Protein AF-A0A9X4QTT3-F1 (afdb_monomer)

Nearest PDB structures (foldseek):
  8xv7-assembly3_E  TM=4.866E-01  e=2.134E+00  Homo sapiens
  6iph-assembly1_A  TM=2.910E-01  e=3.350E+00  Homo sapiens

Solvent-accessible surface area (backbone atoms only — not comparable to full-atom values): 8746 Å² total; per-residue (Å²): 134,86,80,51,72,70,57,48,31,74,70,35,72,84,42,53,80,50,61,71,94,78,55,87,82,86,87,75,60,91,70,62,61,49,66,48,69,72,59,41,74,46,74,48,77,46,67,90,56,99,62,70,41,68,25,34,15,64,77,44,90,91,52,74,83,58,80,82,60,74,38,72,39,64,71,56,52,51,53,51,52,52,52,51,51,52,51,50,52,52,52,51,50,51,53,50,53,52,50,54,52,50,52,54,51,50,52,50,51,51,52,54,51,52,50,53,52,51,54,52,49,54,49,50,55,55,51,49,55,52,50,52,54,50,51,53,52,50,54,56,56,65,71,64,74,123

Foldseek 3Di:
DDDDLVRCCVPDPVNVVDDSVVDDDDDDDVCRLVVLVVFFPDWDWDPPDPDIAIWTFGQDPVCNPDDTDTHHRPVVVVVVVVVVVVVVVVVVVVVVVVVVVVVVVVVVVVVVVVVVVVVVVVVVVVVVVVVVVVVVVVVVVVVPPD

pLDDT: mean 90.96, std 8.64, range [50.41, 98.38]

Structure (mmCIF, N/CA/C/O backbone):
data_AF-A0A9X4QTT3-F1
#
_entry.id   AF-A0A9X4QTT3-F1
#
loop_
_atom_site.group_PDB
_atom_site.id
_atom_site.type_symbol
_atom_site.label_atom_id
_atom_site.label_alt_id
_atom_site.label_comp_id
_atom_site.label_asym_id
_atom_site.label_entity_id
_atom_site.label_seq_id
_atom_site.pdbx_PDB_ins_code
_atom_site.Cartn_x
_atom_site.Cartn_y
_atom_site.Cartn_z
_atom_site.occupancy
_atom_site.B_iso_or_equiv
_atom_site.auth_seq_id
_atom_site.auth_comp_id
_atom_site.auth_asym_id
_atom_site.auth_atom_id
_atom_site.pdbx_PDB_model_num
ATOM 1 N N . MET A 1 1 ? -31.870 -13.725 21.790 1.00 58.41 1 MET A N 1
ATOM 2 C CA . MET A 1 1 ? -32.890 -12.879 21.143 1.00 58.41 1 MET A CA 1
ATOM 3 C C . MET A 1 1 ? -32.345 -11.473 21.141 1.00 58.41 1 MET A C 1
ATOM 5 O O . MET A 1 1 ? -31.729 -11.097 22.129 1.00 58.41 1 MET A O 1
ATOM 9 N N . GLU A 1 2 ? -32.508 -10.772 20.032 1.00 69.00 2 GLU A N 1
ATOM 10 C CA . GLU A 1 2 ? -32.196 -9.350 19.916 1.00 69.00 2 GLU A CA 1
ATOM 11 C C . GLU A 1 2 ? -33.400 -8.538 20.401 1.00 69.00 2 GLU A C 1
ATOM 13 O O . GLU A 1 2 ? -34.539 -8.948 20.161 1.00 69.00 2 GLU A O 1
ATOM 18 N N . THR A 1 3 ? -33.151 -7.444 21.116 1.00 76.12 3 THR A N 1
ATOM 19 C CA . THR A 1 3 ? -34.180 -6.493 21.546 1.00 76.12 3 THR A CA 1
ATOM 20 C C . THR A 1 3 ? -34.396 -5.437 20.465 1.00 76.12 3 THR A C 1
ATOM 22 O O . THR A 1 3 ? -33.482 -5.102 19.711 1.00 76.12 3 THR A O 1
ATOM 25 N N . THR A 1 4 ? -35.623 -4.933 20.334 1.00 84.19 4 THR A N 1
ATOM 26 C CA . THR A 1 4 ? -35.888 -3.779 19.464 1.00 84.19 4 THR A CA 1
ATOM 27 C C . THR A 1 4 ? -35.565 -2.478 20.193 1.00 84.19 4 THR A C 1
ATOM 29 O O . THR A 1 4 ? -35.592 -2.424 21.421 1.00 84.19 4 THR A O 1
ATOM 32 N N . GLN A 1 5 ? -35.327 -1.398 19.444 1.00 80.31 5 GLN A N 1
ATOM 33 C CA . GLN A 1 5 ? -35.070 -0.079 20.034 1.00 80.31 5 GLN A CA 1
ATOM 34 C C . GLN A 1 5 ? -36.209 0.361 20.970 1.00 80.31 5 GLN A C 1
ATOM 36 O O . GLN A 1 5 ? -35.952 0.871 22.053 1.00 80.31 5 GLN A O 1
ATOM 41 N N . GLU A 1 6 ? -37.467 0.120 20.596 1.00 81.75 6 GLU A N 1
ATOM 42 C CA . GLU A 1 6 ? -38.631 0.424 21.442 1.00 81.75 6 GLU A CA 1
ATOM 43 C C . GLU A 1 6 ? -38.588 -0.353 22.765 1.00 81.75 6 GLU A C 1
ATOM 45 O O . GLU A 1 6 ? -38.798 0.226 23.828 1.00 81.75 6 GLU A O 1
ATOM 50 N N . GLN A 1 7 ? -38.228 -1.640 22.716 1.00 81.69 7 GLN A N 1
ATOM 51 C CA . GLN A 1 7 ? -38.064 -2.460 23.917 1.00 81.69 7 GLN A CA 1
ATOM 52 C C . GLN A 1 7 ? -36.913 -1.956 24.793 1.00 81.69 7 GLN A C 1
ATOM 54 O O . GLN A 1 7 ? -37.036 -1.957 26.015 1.00 81.69 7 GLN A O 1
ATOM 59 N N . ASP A 1 8 ? -35.803 -1.506 24.209 1.00 83.75 8 ASP A N 1
ATOM 60 C CA . ASP A 1 8 ? -34.684 -0.953 24.976 1.00 83.75 8 ASP A CA 1
ATOM 61 C C . ASP A 1 8 ? -35.074 0.365 25.670 1.00 83.75 8 ASP A C 1
ATOM 63 O O . ASP A 1 8 ? -34.755 0.566 26.842 1.00 83.75 8 ASP A O 1
ATOM 67 N N . PHE A 1 9 ? -35.831 1.239 25.001 1.00 84.69 9 PHE A N 1
ATOM 68 C CA . PHE A 1 9 ? -36.325 2.490 25.592 1.00 84.69 9 PHE A CA 1
ATOM 69 C C . PHE A 1 9 ? -37.335 2.272 26.725 1.00 84.69 9 PHE A C 1
ATOM 71 O O . PHE A 1 9 ? -37.370 3.060 27.669 1.00 84.69 9 PHE A O 1
ATOM 78 N N . GLU A 1 10 ? -38.131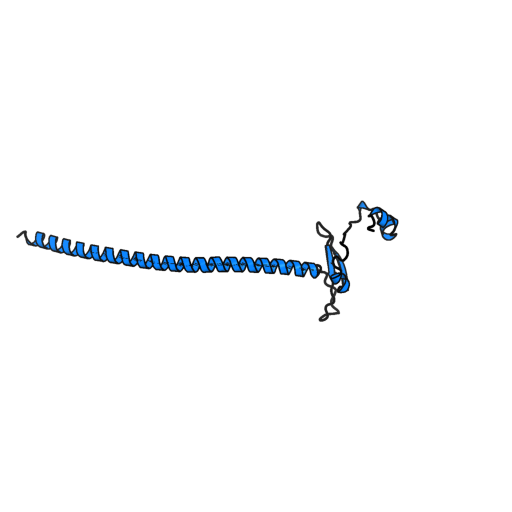 1.204 26.662 1.00 83.12 10 GLU A N 1
ATOM 79 C CA . GLU A 1 10 ? -39.046 0.819 27.744 1.00 83.12 10 GLU A CA 1
ATOM 80 C C . GLU A 1 10 ? -38.318 0.162 28.928 1.00 83.12 10 GLU A C 1
ATOM 82 O O . GLU A 1 10 ? -38.715 0.348 30.080 1.00 83.12 10 GLU A O 1
ATOM 87 N N . ASN A 1 11 ? -37.248 -0.596 28.664 1.00 84.25 11 ASN A N 1
ATOM 88 C CA . ASN A 1 11 ? -36.542 -1.374 29.686 1.00 84.25 11 ASN A CA 1
ATOM 89 C C . ASN A 1 11 ? -35.443 -0.587 30.418 1.00 84.25 11 ASN A C 1
ATOM 91 O O . ASN A 1 11 ? -35.188 -0.854 31.596 1.00 84.25 11 ASN A O 1
ATOM 95 N N . TYR A 1 12 ? -34.785 0.371 29.758 1.00 84.00 12 TYR A N 1
ATOM 96 C CA . TYR A 1 12 ? -33.704 1.159 30.352 1.00 84.00 12 TYR A CA 1
ATOM 97 C C . TYR A 1 12 ? -34.201 2.532 30.796 1.00 84.00 12 TYR A C 1
ATOM 99 O O . TYR A 1 12 ? -34.566 3.377 29.979 1.00 84.00 12 TYR A O 1
ATOM 107 N N . ARG A 1 13 ? -34.154 2.790 32.109 1.00 82.88 13 ARG A N 1
ATOM 108 C CA . ARG A 1 13 ? -34.622 4.053 32.702 1.00 82.88 13 ARG A CA 1
ATOM 109 C C . ARG A 1 13 ? -33.937 5.267 32.071 1.00 82.88 13 ARG A C 1
ATOM 111 O O . ARG A 1 13 ? -34.598 6.258 31.786 1.00 82.88 13 ARG A O 1
ATOM 118 N N . GLU A 1 14 ? -32.636 5.173 31.812 1.00 83.50 14 GLU A N 1
ATOM 119 C CA . GLU A 1 14 ? -31.837 6.237 31.200 1.00 83.50 14 GLU A CA 1
ATOM 120 C C . GLU A 1 14 ? -32.283 6.572 29.767 1.00 83.50 14 GLU A C 1
ATOM 122 O O . GLU A 1 14 ? -32.161 7.722 29.340 1.00 83.50 14 GLU A O 1
ATOM 127 N N . LEU A 1 15 ? -32.804 5.585 29.030 1.00 81.25 15 LEU A N 1
ATOM 128 C CA . LEU A 1 15 ? -33.342 5.771 27.681 1.00 81.25 15 LEU A CA 1
ATOM 129 C C . LEU A 1 15 ? -34.807 6.217 27.715 1.00 81.25 15 LEU A C 1
ATOM 131 O O . LEU A 1 15 ? -35.200 7.031 26.886 1.00 81.25 15 LEU A O 1
ATOM 135 N N . SER A 1 16 ? -35.585 5.775 28.708 1.00 78.31 16 SER A N 1
ATOM 136 C CA . SER A 1 16 ? -37.004 6.136 28.860 1.00 78.31 16 SER A CA 1
ATOM 137 C C . SER A 1 16 ? -37.248 7.645 29.024 1.00 78.31 16 SER A C 1
ATOM 139 O O . SER A 1 16 ? -38.312 8.152 28.679 1.00 78.31 16 SER A O 1
ATOM 141 N N . GLU A 1 17 ? -36.246 8.383 29.516 1.00 82.62 17 GLU A N 1
ATOM 142 C CA . GLU A 1 17 ? -36.280 9.844 29.657 1.00 82.62 17 GLU A CA 1
ATOM 143 C C . GLU A 1 17 ? -35.898 10.589 28.357 1.00 82.62 17 GLU A C 1
ATOM 145 O O . GLU A 1 17 ? -35.930 11.822 28.312 1.00 82.62 17 GLU A O 1
ATOM 150 N N . ARG A 1 18 ? -35.509 9.873 27.293 1.00 85.31 18 ARG A N 1
ATOM 151 C CA . ARG A 1 18 ? -35.056 10.434 26.011 1.00 85.31 18 ARG A CA 1
ATOM 152 C C . ARG A 1 18 ? -36.079 10.197 24.903 1.00 85.31 18 ARG A C 1
ATOM 154 O O . ARG A 1 18 ? -36.845 9.243 24.925 1.00 85.31 18 ARG A O 1
ATOM 161 N N . VAL A 1 19 ? -36.057 11.065 23.890 1.00 81.50 19 VAL A N 1
ATOM 162 C CA . VAL A 1 19 ? -36.860 10.876 22.674 1.00 81.50 19 VAL A CA 1
ATOM 163 C C . VAL A 1 19 ? -36.093 9.936 21.734 1.00 81.50 19 VAL A C 1
ATOM 165 O O . VAL A 1 19 ? -34.955 10.273 21.393 1.00 81.50 19 VAL A O 1
ATOM 168 N N . PRO A 1 20 ? -36.674 8.806 21.284 1.00 81.56 20 PRO A N 1
ATOM 169 C CA . PRO A 1 20 ? -35.985 7.835 20.425 1.00 81.56 20 PRO A CA 1
ATOM 170 C C . PRO A 1 20 ? -35.348 8.450 19.177 1.00 81.56 20 PRO A C 1
ATOM 172 O O . PRO A 1 20 ? -34.216 8.134 18.835 1.00 81.56 20 PRO A O 1
ATOM 175 N N . GLU A 1 21 ? -36.031 9.418 18.564 1.00 80.50 21 GLU A N 1
ATOM 176 C CA . GLU A 1 21 ? -35.576 10.143 17.369 1.00 80.50 21 GLU A CA 1
ATOM 177 C C . GLU A 1 21 ? -34.322 11.006 17.604 1.00 80.50 21 GLU A C 1
ATOM 179 O O . GLU A 1 21 ? -33.685 11.449 16.653 1.00 80.50 21 GLU A O 1
ATOM 184 N N . THR A 1 22 ? -33.958 11.264 18.864 1.00 82.50 22 THR A N 1
ATOM 185 C CA . THR A 1 22 ? -32.797 12.093 19.240 1.00 82.50 22 THR A CA 1
ATOM 186 C C . THR A 1 22 ? -31.568 11.273 19.629 1.00 82.50 22 THR A C 1
ATOM 188 O O . THR A 1 22 ? -30.512 11.842 19.908 1.00 82.50 22 THR A O 1
ATOM 191 N N . VAL A 1 23 ? -31.691 9.943 19.667 1.00 82.88 23 VAL A N 1
ATOM 192 C CA . VAL A 1 23 ? -30.636 9.026 20.103 1.00 82.88 23 VAL A CA 1
ATOM 193 C C . VAL A 1 23 ? -30.213 8.164 18.919 1.00 82.88 23 VAL A C 1
ATOM 195 O O . VAL A 1 23 ? -30.987 7.352 18.417 1.00 82.88 23 VAL A O 1
ATOM 198 N N . GLY A 1 24 ? -28.966 8.334 18.478 1.00 82.50 24 GLY A N 1
ATOM 199 C CA . GLY A 1 24 ? -28.362 7.456 17.478 1.00 82.50 24 GLY A CA 1
ATOM 200 C C . GLY A 1 24 ? -28.100 6.056 18.037 1.00 82.50 24 GLY A C 1
ATOM 201 O O . GLY A 1 24 ? -27.874 5.889 19.236 1.00 82.50 24 GLY A O 1
ATOM 202 N N . VAL A 1 25 ? -28.103 5.051 17.162 1.00 84.75 25 VAL A N 1
ATOM 203 C CA . VAL A 1 25 ? -27.828 3.656 17.526 1.00 84.75 25 VAL A CA 1
ATOM 204 C C . VAL A 1 25 ? -26.605 3.172 16.760 1.00 84.75 25 VAL A C 1
ATOM 206 O O . VAL A 1 25 ? -26.606 3.150 15.533 1.00 84.75 25 VAL A O 1
ATOM 209 N N . LEU A 1 26 ? -25.576 2.750 17.495 1.00 88.31 26 LEU A N 1
ATOM 210 C CA . LEU A 1 26 ? -24.467 1.974 16.951 1.00 88.31 26 LEU A CA 1
ATOM 211 C C . LEU A 1 26 ? -24.746 0.497 17.225 1.00 88.31 26 LEU A C 1
ATOM 213 O O . LEU A 1 26 ? -24.736 0.060 18.376 1.00 88.31 26 LEU A O 1
ATOM 217 N N . ARG A 1 27 ? -25.011 -0.267 16.168 1.00 87.69 27 ARG A N 1
ATOM 218 C CA . ARG A 1 27 ? -25.291 -1.698 16.266 1.00 87.69 27 ARG A CA 1
ATOM 219 C C . ARG A 1 27 ? -24.016 -2.490 16.006 1.00 87.69 27 ARG A C 1
ATOM 221 O O . ARG A 1 27 ? -23.382 -2.306 14.974 1.00 87.69 27 ARG A O 1
ATOM 228 N N . LEU A 1 28 ? -23.663 -3.359 16.948 1.00 89.75 28 LEU A N 1
ATOM 229 C CA . LEU A 1 28 ? -22.502 -4.239 16.850 1.00 89.75 28 LEU A CA 1
ATOM 230 C C . LEU A 1 28 ? -22.954 -5.689 16.669 1.00 89.75 28 LEU A C 1
ATOM 232 O O . LEU A 1 28 ? -23.897 -6.140 17.321 1.00 89.75 28 LEU A O 1
ATOM 236 N N . GLU A 1 29 ? -22.253 -6.425 15.817 1.00 89.69 29 GLU A N 1
ATOM 237 C CA . GLU A 1 29 ? -22.416 -7.865 15.661 1.00 89.69 29 GLU A CA 1
ATOM 238 C C . GLU A 1 29 ? -21.935 -8.612 16.910 1.00 89.69 29 GLU A C 1
ATOM 240 O O . GLU A 1 29 ? -21.070 -8.155 17.667 1.00 89.69 29 GLU A O 1
ATOM 245 N N . PHE A 1 30 ? -22.480 -9.809 17.139 1.00 86.19 30 PHE A N 1
ATOM 246 C CA . PHE A 1 30 ? -22.057 -10.616 18.279 1.00 86.19 30 PHE A CA 1
ATOM 247 C C . PHE A 1 30 ? -20.558 -10.932 18.191 1.00 86.19 30 PHE A C 1
ATOM 249 O O . PHE A 1 30 ? -20.088 -11.485 17.199 1.00 86.19 30 PHE A O 1
ATOM 256 N N . LYS A 1 31 ? -19.822 -10.614 19.266 1.00 89.25 31 LYS A N 1
ATOM 257 C CA . LYS A 1 31 ? -18.350 -10.694 19.360 1.00 89.25 31 LYS A CA 1
ATOM 258 C C . LYS A 1 31 ? -17.581 -9.751 18.430 1.00 89.25 31 LYS A C 1
ATOM 260 O O . LYS A 1 31 ? -16.358 -9.871 18.345 1.00 89.25 31 LYS A O 1
ATOM 265 N N . GLN A 1 32 ? -18.242 -8.794 17.787 1.00 90.81 32 GLN A N 1
ATOM 266 C CA . GLN A 1 32 ? -17.533 -7.717 17.110 1.00 90.81 32 GLN A CA 1
ATOM 267 C C . GLN A 1 32 ? -16.665 -6.975 18.132 1.00 90.81 32 GLN A C 1
ATOM 269 O O . GLN A 1 32 ? -17.143 -6.607 19.205 1.00 90.81 32 GLN A O 1
ATOM 274 N N . PHE A 1 33 ? -15.378 -6.820 17.815 1.00 93.44 33 PHE A N 1
ATOM 275 C CA . PHE A 1 33 ? -14.382 -6.196 18.693 1.00 93.44 33 PHE A CA 1
ATOM 276 C C . PHE A 1 33 ? -14.173 -6.909 20.043 1.00 93.44 33 PHE A C 1
ATOM 278 O O . PHE A 1 33 ? -13.679 -6.296 20.981 1.00 93.44 33 PHE A O 1
ATOM 285 N N . ALA A 1 34 ? -14.527 -8.196 20.185 1.00 92.31 34 ALA A N 1
ATOM 286 C CA . ALA A 1 34 ? -14.404 -8.909 21.467 1.00 92.31 34 ALA A CA 1
ATOM 287 C C . ALA A 1 34 ? -12.977 -8.888 22.045 1.00 92.31 34 ALA A C 1
ATOM 289 O O . ALA A 1 34 ? -12.807 -8.772 23.257 1.00 92.31 34 ALA A O 1
ATOM 290 N N . GLU A 1 35 ? -11.962 -8.988 21.186 1.00 92.12 35 GLU A N 1
ATOM 291 C CA . GLU A 1 35 ? -10.553 -8.898 21.583 1.00 92.12 35 GLU A CA 1
ATOM 292 C C . GLU A 1 35 ? -10.172 -7.474 21.997 1.00 92.12 35 GLU A C 1
ATOM 294 O O . GLU A 1 35 ? -9.518 -7.285 23.020 1.00 92.12 35 GLU A O 1
ATOM 299 N N . ASP A 1 36 ? -10.650 -6.467 21.264 1.00 94.50 36 ASP A N 1
ATOM 300 C CA . ASP A 1 36 ? -10.435 -5.060 21.598 1.00 94.50 36 ASP A CA 1
ATOM 301 C C . ASP A 1 36 ? -11.074 -4.710 22.953 1.00 94.50 36 ASP A C 1
ATOM 303 O O . ASP A 1 36 ? -10.421 -4.121 23.810 1.00 94.50 36 ASP A O 1
ATOM 307 N N . PHE A 1 37 ? -12.303 -5.170 23.206 1.00 93.75 37 PHE A N 1
ATOM 308 C CA . PHE A 1 37 ? -12.979 -5.026 24.499 1.00 93.75 37 PHE A CA 1
ATOM 309 C C . PHE A 1 37 ? -12.252 -5.736 25.649 1.00 93.75 37 PHE A C 1
ATOM 311 O O . PHE A 1 37 ? -12.345 -5.287 26.790 1.00 93.75 37 PHE A O 1
ATOM 318 N N . ALA A 1 38 ? -11.546 -6.835 25.373 1.00 92.62 38 ALA A N 1
ATOM 319 C CA . ALA A 1 38 ? -10.761 -7.551 26.376 1.00 92.62 38 ALA A CA 1
ATOM 320 C C . ALA A 1 38 ? -9.415 -6.869 26.676 1.00 92.62 38 ALA A C 1
ATOM 322 O O . ALA A 1 38 ? -8.905 -6.999 27.788 1.00 92.62 38 ALA A O 1
ATOM 323 N N . ALA A 1 39 ? -8.841 -6.169 25.695 1.00 91.25 39 ALA A N 1
ATOM 324 C CA . ALA A 1 39 ? -7.523 -5.545 25.788 1.00 91.25 39 ALA A CA 1
ATOM 325 C C . ALA A 1 39 ? -7.556 -4.048 26.142 1.00 91.25 39 ALA A C 1
ATOM 327 O O . ALA A 1 39 ? -6.527 -3.489 26.519 1.00 91.25 39 ALA A O 1
ATOM 328 N N . MET A 1 40 ? -8.698 -3.377 25.988 1.00 93.44 40 MET A N 1
ATOM 329 C CA . MET A 1 40 ? -8.813 -1.931 26.182 1.00 93.44 40 MET A CA 1
ATOM 330 C C . MET A 1 40 ? -8.746 -1.492 27.655 1.00 93.44 40 MET A C 1
ATOM 332 O O . MET A 1 40 ? -9.181 -2.195 28.564 1.00 93.44 40 MET A O 1
ATOM 336 N N . ASN A 1 41 ? -8.327 -0.242 27.857 1.00 91.88 41 ASN A N 1
ATOM 337 C CA . ASN A 1 41 ? -8.516 0.521 29.095 1.00 91.88 41 ASN A CA 1
ATOM 338 C C . ASN A 1 41 ? -9.759 1.426 29.052 1.00 91.88 41 ASN A C 1
ATOM 340 O O . ASN A 1 41 ? -10.216 1.910 30.087 1.00 91.88 41 ASN A O 1
ATOM 344 N N . GLY A 1 42 ? -10.308 1.682 27.865 1.00 92.69 42 GLY A N 1
ATOM 345 C CA . GLY A 1 42 ? -11.505 2.495 27.697 1.00 92.69 42 GLY A CA 1
ATOM 346 C C . GLY A 1 42 ? -11.964 2.560 26.248 1.00 92.69 42 GLY A C 1
ATOM 347 O O . GLY A 1 42 ? -11.227 2.198 25.335 1.00 92.69 42 GLY A O 1
ATOM 348 N N . TYR A 1 43 ? -13.182 3.050 26.038 1.00 94.44 43 TYR A N 1
ATOM 349 C CA . TYR A 1 43 ? -13.755 3.248 24.711 1.00 94.44 43 TYR A CA 1
ATOM 350 C C . TYR A 1 43 ? -14.580 4.534 24.654 1.00 94.44 43 TYR A C 1
ATOM 352 O O . TYR A 1 43 ? -15.030 5.049 25.681 1.00 94.44 43 TYR A O 1
ATOM 360 N N . ARG A 1 44 ? -14.769 5.060 23.445 1.00 93.81 44 ARG A N 1
ATOM 361 C CA . ARG A 1 44 ? -15.624 6.208 23.125 1.00 93.81 44 ARG A CA 1
ATOM 362 C C . ARG A 1 44 ? -16.315 5.972 21.794 1.00 93.81 44 ARG A C 1
ATOM 364 O O . ARG A 1 44 ? -15.787 5.272 20.940 1.00 93.81 44 ARG A O 1
ATOM 371 N N . VAL A 1 45 ? -17.478 6.584 21.617 1.00 92.75 45 VAL A N 1
ATOM 372 C CA . VAL A 1 45 ? -18.149 6.628 20.317 1.00 92.75 45 VAL A CA 1
ATOM 373 C C . VAL A 1 45 ? -17.845 7.977 19.687 1.00 92.75 45 VAL A C 1
ATOM 375 O O . VAL A 1 45 ? -18.155 9.015 20.273 1.00 92.75 45 VAL A O 1
ATOM 378 N N . ASP A 1 46 ? -17.211 7.954 18.523 1.00 92.38 46 ASP A N 1
ATOM 379 C CA . ASP A 1 46 ? -17.073 9.125 17.673 1.00 92.38 46 ASP A CA 1
ATOM 380 C C . ASP A 1 46 ? -18.322 9.259 16.803 1.00 92.38 46 ASP A C 1
ATOM 382 O O . ASP A 1 46 ? -18.735 8.311 16.141 1.00 92.38 46 ASP A O 1
ATOM 386 N N . VAL A 1 47 ? -18.934 10.437 16.841 1.00 91.25 47 VAL A N 1
ATOM 387 C CA . VAL A 1 47 ? -20.147 10.794 16.090 1.00 91.25 47 VAL A CA 1
ATOM 388 C C . VAL A 1 47 ? -19.899 11.987 15.163 1.00 91.25 47 VAL A C 1
ATOM 390 O O . VAL A 1 47 ? -20.843 12.625 14.708 1.00 91.25 47 VAL A O 1
ATOM 393 N N . SER A 1 48 ? -18.632 12.350 14.942 1.00 89.56 48 SER A N 1
ATOM 394 C CA . SER A 1 48 ? -18.259 13.489 14.101 1.00 89.56 48 SER A CA 1
ATOM 395 C C . SER A 1 48 ? -18.443 13.231 12.600 1.00 89.56 48 SER A C 1
ATOM 397 O O . SER A 1 48 ? -18.565 14.191 11.840 1.00 89.56 48 SER A O 1
ATOM 399 N N . GLY A 1 49 ? -18.469 11.961 12.183 1.00 83.19 49 GLY A N 1
ATOM 400 C CA . GLY A 1 49 ? -18.680 11.534 10.798 1.00 83.19 49 GLY A CA 1
ATOM 401 C C . GLY A 1 49 ? -20.125 11.149 10.469 1.00 83.19 49 GLY A C 1
ATOM 402 O O . GLY A 1 49 ? -21.008 11.192 11.325 1.00 83.19 49 GLY A O 1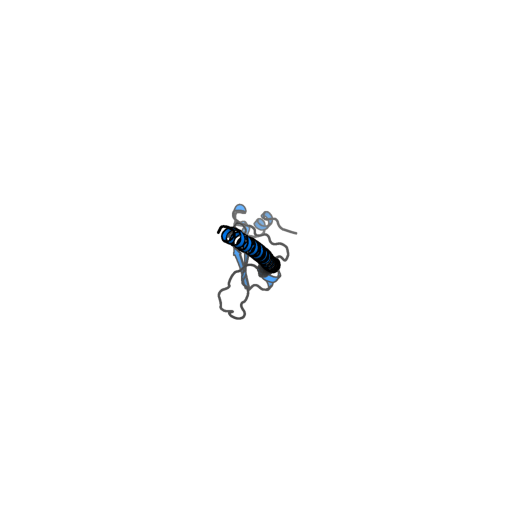
ATOM 403 N N . ASP A 1 50 ? -20.345 10.735 9.217 1.00 81.94 50 ASP A N 1
ATOM 404 C CA . ASP A 1 50 ? -21.650 10.257 8.732 1.00 81.94 50 ASP A CA 1
ATOM 405 C C . ASP A 1 50 ? -22.104 8.967 9.440 1.00 81.94 50 ASP A C 1
ATOM 407 O O . ASP A 1 50 ? -23.296 8.769 9.679 1.00 81.94 50 ASP A O 1
ATOM 411 N N . GLU A 1 51 ? -21.152 8.106 9.811 1.00 86.44 51 GLU A N 1
ATOM 412 C CA . GLU A 1 51 ? -21.396 6.875 10.563 1.00 86.44 51 GLU A CA 1
ATOM 413 C C . GLU A 1 51 ? -20.666 6.916 11.913 1.00 86.44 51 GLU A C 1
ATOM 415 O O . GLU A 1 51 ? -19.474 7.245 11.954 1.00 86.44 51 GLU A O 1
ATOM 420 N N . PRO A 1 52 ? -21.343 6.568 13.024 1.00 90.25 52 PRO A N 1
ATOM 421 C CA . PRO A 1 52 ? -20.709 6.524 14.330 1.00 90.25 52 PRO A CA 1
ATOM 422 C C . PRO A 1 52 ? -19.667 5.402 14.395 1.00 90.25 52 PRO A C 1
ATOM 424 O O . PRO A 1 52 ? -19.928 4.273 13.981 1.00 90.25 52 PRO A O 1
ATOM 427 N N . GLN A 1 53 ? -18.499 5.692 14.963 1.00 91.69 53 GLN A N 1
ATOM 428 C CA . GLN A 1 53 ? -17.392 4.739 15.064 1.00 91.69 53 GLN A CA 1
ATOM 429 C C . GLN A 1 53 ? -16.987 4.497 16.511 1.00 91.69 53 GLN A C 1
ATOM 431 O O . GLN A 1 53 ? -17.003 5.399 17.348 1.00 91.69 53 GLN A O 1
ATOM 436 N N . LEU A 1 54 ? -16.597 3.259 16.809 1.00 94.12 54 LEU A N 1
ATOM 437 C CA . LEU A 1 54 ? -16.096 2.893 18.124 1.00 94.12 54 LEU A CA 1
ATOM 438 C C . LEU A 1 54 ? -14.583 3.112 18.178 1.00 94.12 54 LEU A C 1
ATOM 440 O O . LEU A 1 54 ? -13.828 2.481 17.441 1.00 94.12 54 LEU A O 1
ATOM 444 N N . LEU A 1 55 ? -14.158 3.999 19.069 1.00 95.75 55 LEU A N 1
ATOM 445 C CA . LEU A 1 55 ? -12.761 4.253 19.373 1.00 95.75 55 LEU A CA 1
ATOM 446 C C . LEU A 1 55 ? -12.384 3.564 20.677 1.00 95.75 55 LEU A C 1
ATOM 448 O O . LEU A 1 55 ? -13.120 3.621 21.662 1.00 95.75 55 LEU A O 1
ATOM 452 N N . PHE A 1 56 ? -11.201 2.977 20.699 1.00 96.19 56 PHE A N 1
ATOM 453 C CA . PHE A 1 56 ? -10.639 2.268 21.833 1.00 96.19 56 PHE A CA 1
ATOM 454 C C . PHE A 1 56 ? -9.368 2.957 22.311 1.00 96.19 56 PHE A C 1
ATOM 456 O O . PHE A 1 56 ? -8.620 3.543 21.531 1.00 96.19 56 PHE A O 1
ATOM 463 N N . SER A 1 57 ? -9.126 2.864 23.609 1.00 94.88 57 SER A N 1
ATOM 464 C CA . SER A 1 57 ? -7.855 3.199 24.228 1.00 94.88 57 SER A CA 1
ATOM 465 C C . SER A 1 57 ? -7.269 1.945 24.847 1.00 94.88 57 SER A C 1
ATOM 467 O O . SER A 1 57 ? -7.985 1.183 25.498 1.00 94.88 57 SER A O 1
ATOM 469 N N . TYR A 1 58 ? -5.974 1.734 24.653 1.00 93.56 58 TYR A N 1
ATOM 470 C CA . TYR A 1 58 ? -5.263 0.537 25.090 1.00 93.56 58 TYR A CA 1
ATOM 471 C C . TYR A 1 58 ? -4.192 0.919 26.119 1.00 93.56 58 TYR A C 1
ATOM 473 O O . TYR A 1 58 ? -3.683 2.039 26.063 1.00 93.56 58 TYR A O 1
ATOM 481 N N . PRO A 1 59 ? -3.867 0.031 27.074 1.00 90.81 59 PRO A N 1
ATOM 482 C CA . PRO A 1 59 ? -2.788 0.268 28.024 1.00 90.81 59 PRO A CA 1
ATOM 483 C C . PRO A 1 59 ? -1.451 0.400 27.298 1.00 90.81 59 PRO A C 1
ATOM 485 O O . PRO A 1 59 ? -1.049 -0.516 26.580 1.00 90.81 59 PRO A O 1
ATOM 488 N N . ASP A 1 60 ? -0.750 1.507 27.536 1.00 89.31 60 ASP A N 1
ATOM 489 C CA . ASP A 1 60 ? 0.656 1.644 27.169 1.00 89.31 60 ASP A CA 1
ATOM 490 C C . ASP A 1 60 ? 1.524 1.170 28.353 1.00 89.31 60 ASP A C 1
ATOM 492 O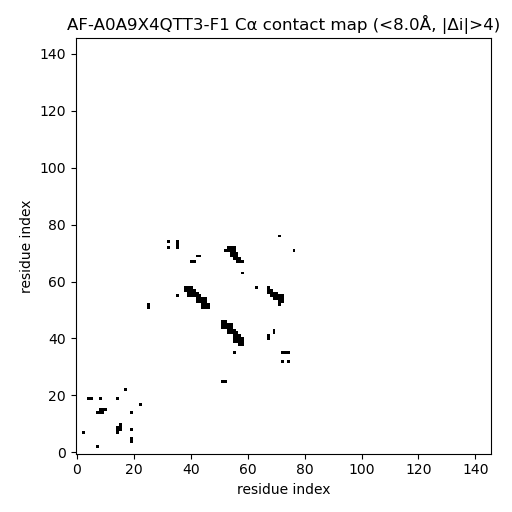 O . ASP A 1 60 ? 1.530 1.816 29.407 1.00 89.31 60 ASP A O 1
ATOM 496 N N . PRO A 1 61 ? 2.224 0.023 28.237 1.00 87.88 61 PRO A N 1
ATOM 497 C CA . PRO A 1 61 ? 3.098 -0.465 29.298 1.00 87.88 61 PRO A CA 1
ATOM 498 C C . PRO A 1 61 ? 4.353 0.397 29.483 1.00 87.88 61 PRO A C 1
ATOM 500 O O . PRO A 1 61 ? 4.963 0.335 30.551 1.00 87.88 61 PRO A O 1
ATOM 503 N N . GLU A 1 62 ? 4.757 1.167 28.471 1.00 91.75 62 GLU A N 1
ATOM 504 C CA . GLU A 1 62 ? 5.927 2.042 28.534 1.00 91.75 62 GLU A CA 1
ATOM 505 C C . GLU A 1 62 ? 5.589 3.368 29.227 1.00 91.75 62 GLU A C 1
ATOM 507 O O . GLU A 1 62 ? 6.410 3.879 29.989 1.00 91.75 62 GLU A O 1
ATOM 512 N N . ASN A 1 63 ? 4.363 3.876 29.044 1.00 89.31 63 ASN A N 1
ATOM 513 C CA . ASN A 1 63 ? 3.904 5.152 29.606 1.00 89.31 63 ASN A CA 1
ATOM 514 C C . ASN A 1 63 ? 2.514 5.034 30.272 1.00 89.31 63 ASN A C 1
ATOM 516 O O . ASN A 1 63 ? 1.522 5.562 29.771 1.00 89.31 63 ASN A O 1
ATOM 520 N N . PRO A 1 64 ? 2.402 4.374 31.439 1.00 83.50 64 PRO A N 1
ATOM 521 C CA . PRO A 1 64 ? 1.108 4.100 32.075 1.00 83.50 64 PRO A CA 1
ATOM 522 C C . PRO A 1 64 ? 0.409 5.338 32.664 1.00 83.50 64 PRO A C 1
ATOM 524 O O . PRO A 1 64 ? -0.779 5.269 32.979 1.00 83.50 64 PRO A O 1
ATOM 527 N N . GLU A 1 65 ? 1.133 6.444 32.866 1.00 87.00 65 GLU A N 1
ATOM 528 C CA . GLU A 1 65 ? 0.579 7.702 33.395 1.00 87.00 65 GLU A CA 1
ATOM 529 C C . GLU A 1 65 ? 0.035 8.628 32.300 1.00 87.00 65 GLU A C 1
ATOM 531 O O . GLU A 1 65 ? -0.627 9.623 32.615 1.00 87.00 65 GLU A O 1
ATOM 536 N N . ASP A 1 66 ? 0.291 8.314 31.028 1.00 87.44 66 ASP A N 1
ATOM 537 C CA . ASP A 1 66 ? -0.151 9.155 29.928 1.00 87.44 66 ASP A CA 1
ATOM 538 C C . ASP A 1 66 ? -1.677 9.135 29.778 1.00 87.44 66 ASP A C 1
ATOM 540 O O . ASP A 1 66 ? -2.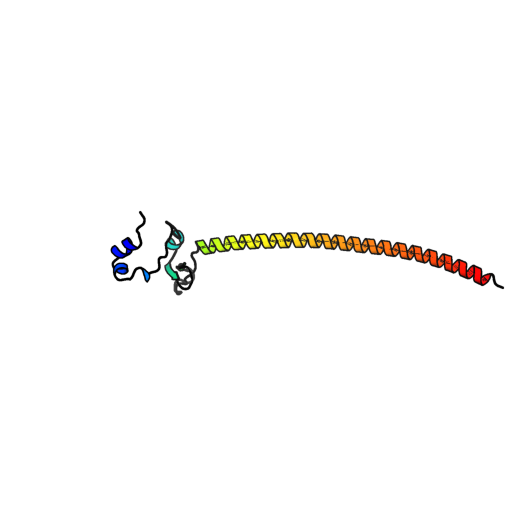350 8.130 30.047 1.00 87.44 66 ASP A O 1
ATOM 544 N N . PRO A 1 67 ? -2.267 10.265 29.349 1.00 88.06 67 PRO A N 1
ATOM 545 C CA . PRO A 1 67 ? -3.692 10.318 29.100 1.00 88.06 67 PRO A CA 1
ATOM 546 C C . PRO A 1 67 ? -4.077 9.311 28.004 1.00 88.06 67 PRO A C 1
ATOM 548 O O . PRO A 1 67 ? -3.375 9.192 26.998 1.00 88.06 67 PRO A O 1
ATOM 551 N N . PRO A 1 68 ? -5.226 8.625 28.147 1.00 88.88 68 PRO A N 1
ATOM 552 C CA . PRO A 1 68 ? -5.654 7.615 27.191 1.00 88.88 68 PRO A CA 1
ATOM 553 C C . PRO A 1 68 ? -5.820 8.219 25.795 1.00 88.88 68 PRO A C 1
ATOM 555 O O . PRO A 1 68 ? -6.626 9.134 25.590 1.00 88.88 68 PRO A O 1
ATOM 558 N N . PHE A 1 69 ? -5.085 7.670 24.831 1.00 92.12 69 PHE A N 1
ATOM 559 C CA . PHE A 1 69 ? -5.259 7.966 23.415 1.00 92.12 69 PHE A CA 1
ATOM 560 C C . PHE A 1 69 ? -6.363 7.077 22.838 1.00 92.12 69 PHE A C 1
ATOM 562 O O . PHE A 1 69 ? -6.364 5.865 23.064 1.00 92.12 69 PHE A O 1
ATOM 569 N N . TYR A 1 70 ? -7.320 7.684 22.135 1.00 94.00 70 TYR A N 1
ATOM 570 C CA . TYR A 1 70 ? -8.456 6.987 21.533 1.00 94.00 70 TYR A CA 1
ATOM 571 C C . TYR A 1 70 ? -8.233 6.849 20.034 1.00 94.00 70 TYR A C 1
ATOM 573 O O . TYR A 1 70 ? -8.057 7.844 19.335 1.00 94.00 70 TYR A O 1
ATOM 581 N N . GLN A 1 71 ? -8.271 5.614 19.558 1.00 93.81 71 GLN A N 1
ATOM 582 C CA . GLN A 1 71 ? -7.965 5.245 18.183 1.00 93.81 71 GLN A CA 1
ATOM 583 C C . GLN A 1 71 ? -8.934 4.183 17.670 1.00 93.81 71 GLN A C 1
ATOM 585 O O . GLN A 1 71 ? -9.705 3.608 18.437 1.00 93.81 71 GLN A O 1
ATOM 590 N N . ALA A 1 72 ? -8.892 3.911 16.368 1.00 94.44 72 ALA A N 1
ATOM 591 C CA . ALA A 1 72 ? -9.662 2.824 15.777 1.00 94.44 72 ALA A CA 1
ATOM 592 C C . ALA A 1 72 ? -9.311 1.467 16.431 1.00 94.44 72 ALA A C 1
ATOM 594 O O . ALA A 1 72 ? -8.195 1.306 16.941 1.00 94.44 72 ALA A O 1
ATOM 595 N N . PRO A 1 73 ? -10.218 0.476 16.388 1.00 95.06 73 PRO A N 1
ATOM 596 C CA . PRO A 1 73 ? -9.951 -0.852 16.933 1.00 95.06 73 PRO A CA 1
ATOM 597 C C . PRO A 1 73 ? -8.685 -1.452 16.307 1.00 95.06 73 PRO A C 1
ATOM 599 O O . PRO A 1 73 ? -8.453 -1.288 15.105 1.00 95.06 73 PRO A O 1
ATOM 602 N N . LEU A 1 74 ? -7.869 -2.168 17.085 1.00 94.12 74 LEU A N 1
ATOM 603 C CA . LEU A 1 74 ? -6.630 -2.773 16.577 1.00 94.12 74 LEU A CA 1
ATOM 604 C C . LEU A 1 74 ? -6.927 -3.765 15.453 1.00 94.12 74 LEU A C 1
ATOM 606 O O . LEU A 1 74 ? -6.202 -3.810 14.463 1.00 94.12 74 LEU A O 1
ATOM 610 N N . SER A 1 75 ? -8.032 -4.502 15.565 1.00 91.56 75 SER A N 1
ATOM 611 C CA . SER A 1 75 ? -8.527 -5.394 14.513 1.00 91.56 75 SER A CA 1
ATOM 612 C C . SER A 1 75 ? -8.753 -4.668 13.175 1.00 91.56 75 SER A C 1
ATOM 614 O O . SER A 1 75 ? -8.359 -5.172 12.121 1.00 91.56 75 SER A O 1
ATOM 616 N N . VAL A 1 76 ? -9.315 -3.455 13.205 1.00 93.62 76 VAL A N 1
ATOM 617 C CA . VAL A 1 76 ? -9.533 -2.613 12.015 1.00 93.62 76 VAL A CA 1
ATOM 618 C C . VAL A 1 76 ? -8.209 -2.089 11.463 1.00 93.62 76 VAL A C 1
ATOM 620 O O . VAL A 1 76 ? -7.984 -2.152 10.256 1.00 93.62 76 VAL A O 1
ATOM 623 N N . GLN A 1 77 ? -7.313 -1.615 12.332 1.00 94.31 77 GLN A N 1
ATOM 624 C CA . GLN A 1 77 ? -5.997 -1.121 11.917 1.00 94.31 77 GLN A CA 1
ATOM 625 C C . GLN A 1 77 ? -5.166 -2.218 11.242 1.00 94.31 77 GLN A C 1
ATOM 627 O O . GLN A 1 77 ? -4.577 -1.987 10.191 1.00 94.31 77 GLN A O 1
ATOM 632 N N . VAL A 1 78 ? -5.158 -3.433 11.800 1.00 95.06 78 VAL A N 1
ATOM 633 C CA . VAL A 1 78 ? -4.454 -4.582 11.214 1.00 95.06 78 VAL A CA 1
ATOM 634 C C . VAL A 1 78 ? -5.036 -4.945 9.851 1.00 95.06 78 VAL A C 1
ATOM 636 O O . VAL A 1 78 ? -4.274 -5.167 8.912 1.00 95.06 78 VAL A O 1
ATOM 639 N N . ALA A 1 79 ? -6.363 -4.971 9.712 1.00 94.44 79 ALA A N 1
ATOM 640 C CA . ALA A 1 79 ? -7.003 -5.239 8.427 1.00 94.44 79 ALA A CA 1
ATOM 641 C C . ALA A 1 79 ? -6.640 -4.177 7.372 1.00 94.44 79 ALA A C 1
ATOM 643 O O . ALA A 1 79 ? -6.321 -4.522 6.233 1.00 94.44 79 ALA A O 1
ATOM 644 N N . ALA A 1 80 ? -6.626 -2.896 7.756 1.00 95.50 80 ALA A N 1
ATOM 645 C CA . ALA A 1 80 ? -6.214 -1.802 6.881 1.00 95.50 80 ALA A CA 1
ATOM 646 C C . ALA A 1 80 ? -4.738 -1.925 6.462 1.00 95.50 80 ALA A C 1
ATOM 648 O O . ALA A 1 80 ? -4.434 -1.864 5.273 1.00 95.50 80 ALA A O 1
ATOM 649 N N . LEU A 1 81 ? -3.837 -2.192 7.413 1.00 97.25 81 LEU A N 1
ATOM 650 C CA . LEU A 1 81 ? -2.408 -2.400 7.149 1.00 97.25 81 LEU A CA 1
ATOM 651 C C . LEU A 1 81 ? -2.153 -3.600 6.231 1.00 97.25 81 LEU A C 1
ATOM 653 O O . LEU A 1 81 ? -1.297 -3.541 5.350 1.00 97.25 81 LEU A O 1
ATOM 657 N N . GLN A 1 82 ? -2.895 -4.695 6.403 1.00 97.19 82 GLN A N 1
ATOM 658 C CA . GLN A 1 82 ? -2.807 -5.851 5.511 1.00 97.19 82 GLN A CA 1
ATOM 659 C C . GLN A 1 82 ? -3.233 -5.489 4.086 1.00 97.19 82 GLN A C 1
ATOM 661 O O . GLN A 1 82 ? -2.554 -5.867 3.130 1.00 97.19 82 GLN A O 1
ATOM 666 N N . ALA A 1 83 ? -4.321 -4.731 3.934 1.00 97.06 83 ALA A N 1
ATOM 667 C CA . ALA A 1 83 ? -4.781 -4.272 2.628 1.00 97.06 83 ALA A CA 1
ATOM 668 C C . ALA A 1 83 ? -3.752 -3.346 1.954 1.00 97.06 83 ALA A C 1
ATOM 670 O O . ALA A 1 83 ? -3.430 -3.538 0.781 1.00 97.06 83 ALA A O 1
ATOM 671 N N . GLU A 1 84 ? -3.187 -2.393 2.698 1.00 97.81 84 GLU A N 1
ATOM 672 C CA . GLU A 1 84 ? -2.140 -1.488 2.210 1.00 97.81 84 GLU A CA 1
ATOM 673 C C . GLU A 1 84 ? -0.857 -2.241 1.828 1.00 97.81 84 GLU A C 1
ATOM 675 O O . GLU A 1 84 ? -0.255 -1.971 0.786 1.00 97.81 84 GLU A O 1
ATOM 680 N N . SER A 1 85 ? -0.458 -3.239 2.622 1.00 97.94 85 SER A N 1
ATOM 681 C CA . SER A 1 85 ? 0.698 -4.089 2.329 1.00 97.94 85 SER A CA 1
ATOM 682 C C . SER A 1 85 ? 0.529 -4.837 1.003 1.00 97.94 85 SER A C 1
ATOM 684 O O . SER A 1 85 ? 1.450 -4.858 0.184 1.00 97.94 85 SER A O 1
ATOM 686 N N . VAL A 1 86 ? -0.662 -5.391 0.7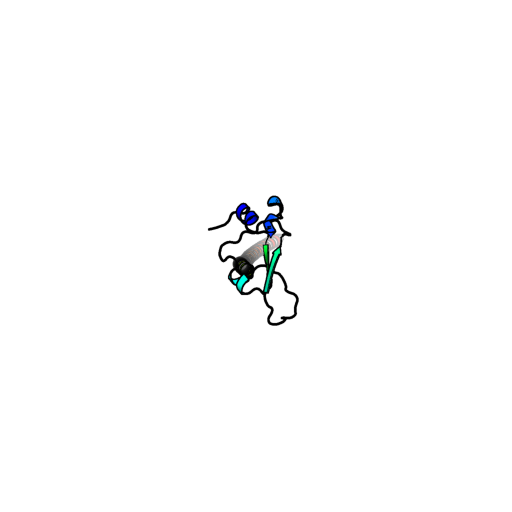50 1.00 98.31 86 VAL A N 1
ATOM 687 C CA . VAL A 1 86 ? -0.985 -6.052 -0.524 1.00 98.31 86 VAL A CA 1
ATOM 688 C C . VAL A 1 86 ? -0.953 -5.056 -1.683 1.00 98.31 86 VAL A C 1
ATOM 690 O O . VAL A 1 86 ? -0.344 -5.348 -2.710 1.00 98.31 86 VAL A O 1
ATOM 693 N N . GLN A 1 87 ? -1.553 -3.873 -1.530 1.00 98.06 87 GLN A N 1
ATOM 694 C CA . GLN A 1 87 ? -1.526 -2.841 -2.574 1.00 98.06 87 GLN A CA 1
ATOM 695 C C . GLN A 1 87 ? -0.101 -2.399 -2.907 1.00 98.06 87 GLN A C 1
ATOM 697 O O . GLN A 1 87 ? 0.263 -2.299 -4.077 1.00 98.06 87 GLN A O 1
ATOM 702 N N . THR A 1 88 ? 0.723 -2.198 -1.882 1.00 97.94 88 THR A N 1
ATOM 703 C CA . THR A 1 88 ? 2.131 -1.834 -2.050 1.00 97.94 88 THR A CA 1
ATOM 704 C C . THR A 1 88 ? 2.887 -2.929 -2.793 1.00 97.94 88 THR A C 1
ATOM 706 O O . THR A 1 88 ? 3.642 -2.639 -3.717 1.00 97.94 88 THR A O 1
ATOM 709 N N . MET A 1 89 ? 2.661 -4.198 -2.442 1.00 98.38 89 MET A N 1
ATOM 710 C CA . MET A 1 89 ? 3.290 -5.331 -3.121 1.00 98.38 89 MET A CA 1
ATOM 711 C C . MET A 1 89 ? 2.915 -5.394 -4.606 1.00 98.38 89 MET A C 1
ATOM 713 O O . MET A 1 89 ? 3.784 -5.640 -5.442 1.00 98.38 89 MET A O 1
ATOM 717 N N . LEU A 1 90 ? 1.649 -5.132 -4.941 1.00 98.31 90 LEU A N 1
ATOM 718 C CA . LEU A 1 90 ? 1.187 -5.073 -6.328 1.00 98.31 90 LEU A CA 1
ATOM 719 C C . LEU A 1 90 ? 1.843 -3.921 -7.097 1.00 98.31 90 LEU A C 1
ATOM 721 O O . LEU A 1 90 ? 2.363 -4.142 -8.188 1.00 98.31 90 LEU A O 1
ATOM 725 N N . ALA A 1 91 ? 1.890 -2.724 -6.509 1.00 98.19 91 ALA A N 1
ATOM 726 C CA . ALA A 1 91 ? 2.534 -1.569 -7.130 1.00 98.19 91 ALA A CA 1
ATOM 727 C C . ALA A 1 91 ? 4.035 -1.809 -7.370 1.00 98.19 91 ALA A C 1
ATOM 729 O O . ALA A 1 91 ? 4.566 -1.472 -8.425 1.00 98.19 91 ALA A O 1
ATOM 730 N N . VAL A 1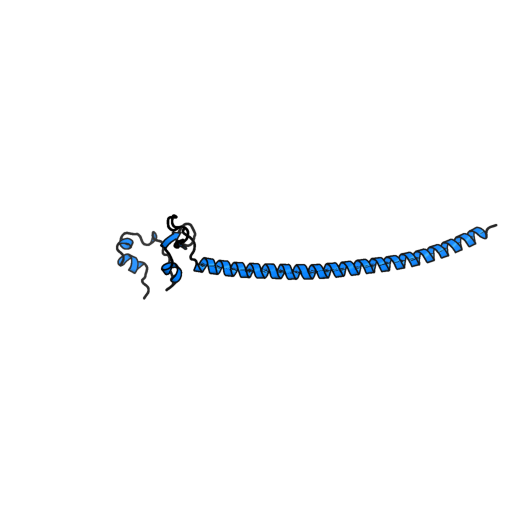 92 ? 4.729 -2.441 -6.417 1.00 98.38 92 VAL A N 1
ATOM 731 C CA . VAL A 1 92 ? 6.144 -2.812 -6.576 1.00 98.38 92 VAL A CA 1
ATOM 732 C C . VAL A 1 92 ? 6.330 -3.833 -7.701 1.00 98.38 92 VAL A C 1
ATOM 734 O O . VAL A 1 92 ? 7.274 -3.704 -8.480 1.00 98.38 92 VAL A O 1
ATOM 737 N N . ALA A 1 93 ? 5.444 -4.826 -7.813 1.00 98.31 93 ALA A N 1
ATOM 738 C CA . ALA A 1 93 ? 5.506 -5.816 -8.885 1.00 98.31 93 ALA A CA 1
ATOM 739 C C . ALA A 1 93 ? 5.329 -5.174 -10.273 1.00 98.31 93 ALA A C 1
ATOM 741 O O . ALA A 1 93 ? 6.107 -5.462 -11.180 1.00 98.31 93 ALA A O 1
ATOM 742 N N . GLU A 1 94 ? 4.376 -4.251 -10.416 1.00 98.31 94 GLU A N 1
ATOM 743 C CA . GLU A 1 94 ? 4.154 -3.494 -11.656 1.00 98.31 94 GLU A CA 1
ATOM 744 C C . GLU A 1 94 ? 5.372 -2.631 -12.028 1.00 98.31 94 GLU A C 1
ATOM 746 O O . GLU A 1 94 ? 5.826 -2.624 -13.175 1.00 98.31 94 GLU A O 1
ATOM 751 N N . VAL A 1 95 ? 5.968 -1.940 -11.051 1.0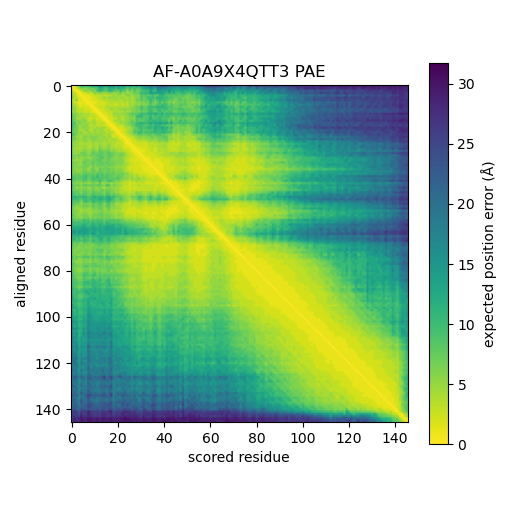0 98.25 95 VAL A N 1
ATOM 752 C CA . VAL A 1 95 ? 7.193 -1.155 -11.278 1.00 98.25 95 VAL A CA 1
ATOM 753 C C . VAL A 1 95 ? 8.358 -2.053 -11.706 1.00 98.25 95 VAL A C 1
ATOM 755 O O . VAL A 1 95 ? 9.140 -1.677 -12.575 1.00 98.25 95 VAL A O 1
ATOM 758 N N . TYR A 1 96 ? 8.479 -3.253 -11.140 1.00 98.00 96 TYR A N 1
ATOM 759 C CA . TYR A 1 96 ? 9.523 -4.197 -11.534 1.00 98.00 96 TYR A CA 1
ATOM 760 C C . TYR A 1 96 ? 9.328 -4.710 -12.970 1.00 98.00 96 TYR A C 1
ATOM 762 O O . TYR A 1 96 ? 10.277 -4.744 -13.756 1.00 98.00 96 TYR A O 1
ATOM 770 N N . GLU A 1 97 ? 8.099 -5.064 -13.345 1.00 97.94 97 GLU A N 1
ATOM 771 C CA . GLU A 1 97 ? 7.772 -5.495 -14.707 1.00 97.94 97 GLU A CA 1
ATOM 772 C C . GLU A 1 97 ? 8.053 -4.384 -15.728 1.00 97.94 97 GLU A C 1
ATOM 774 O O . GLU A 1 97 ? 8.741 -4.602 -16.724 1.00 97.94 97 GLU A O 1
ATOM 779 N N . THR A 1 98 ? 7.607 -3.160 -15.447 1.00 97.81 98 THR A N 1
ATOM 780 C CA . THR A 1 98 ? 7.858 -2.013 -16.331 1.00 97.81 98 THR A CA 1
ATOM 781 C C . THR A 1 98 ? 9.344 -1.671 -16.440 1.00 97.81 98 THR A C 1
ATOM 783 O O . THR A 1 98 ? 9.819 -1.377 -17.537 1.00 97.81 98 THR A O 1
ATOM 786 N N . ALA A 1 99 ? 10.104 -1.755 -15.345 1.00 97.69 99 ALA A N 1
ATOM 787 C CA . ALA A 1 99 ? 11.547 -1.524 -15.359 1.00 97.69 99 ALA A CA 1
ATOM 788 C C . ALA A 1 99 ? 12.287 -2.568 -16.207 1.00 97.69 99 ALA A C 1
ATOM 790 O O . ALA A 1 99 ? 13.082 -2.200 -17.070 1.00 97.69 99 ALA A O 1
ATOM 791 N N . THR A 1 100 ? 11.979 -3.854 -16.016 1.00 97.62 100 THR A N 1
ATOM 792 C CA . THR A 1 100 ? 12.604 -4.943 -16.786 1.00 97.62 100 THR A CA 1
ATOM 793 C C . THR A 1 100 ? 12.257 -4.873 -18.274 1.00 97.62 100 THR A C 1
ATOM 795 O O . THR A 1 100 ? 13.139 -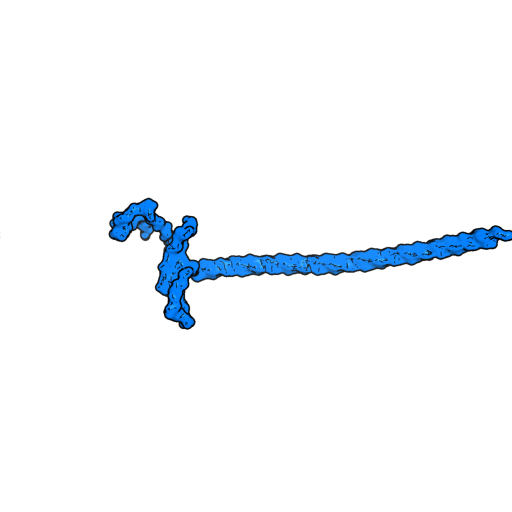5.036 -19.117 1.00 97.62 100 THR A O 1
ATOM 798 N N . ALA A 1 101 ? 11.007 -4.549 -18.618 1.00 97.12 101 ALA A N 1
ATOM 799 C CA . ALA A 1 101 ? 10.602 -4.321 -20.003 1.00 97.12 101 ALA A CA 1
ATOM 800 C C . ALA A 1 101 ? 11.316 -3.106 -20.622 1.00 97.12 101 ALA A C 1
ATOM 802 O O . ALA A 1 101 ? 11.753 -3.159 -21.772 1.00 97.12 101 ALA A O 1
ATOM 803 N N . ALA A 1 102 ? 11.476 -2.019 -19.862 1.00 97.62 102 ALA A N 1
ATOM 804 C CA . ALA A 1 102 ? 12.179 -0.825 -20.320 1.00 97.62 102 ALA A CA 1
ATOM 805 C C . ALA A 1 102 ? 13.685 -1.061 -20.511 1.00 97.62 102 ALA A C 1
ATOM 807 O O . ALA A 1 102 ? 14.273 -0.492 -21.429 1.00 97.62 102 ALA A O 1
ATOM 808 N N . ASP A 1 103 ? 14.314 -1.874 -19.659 1.00 96.94 103 ASP A N 1
ATOM 809 C CA . ASP A 1 103 ? 15.713 -2.281 -19.822 1.00 96.94 103 ASP A CA 1
ATOM 810 C C . ASP A 1 103 ? 15.894 -3.090 -21.115 1.00 96.94 103 ASP A C 1
ATOM 812 O O . ASP A 1 103 ? 16.749 -2.744 -21.929 1.00 96.94 103 ASP A O 1
ATOM 816 N N . ALA A 1 104 ? 15.030 -4.081 -21.362 1.00 96.81 104 ALA A N 1
ATOM 817 C CA . ALA A 1 104 ? 15.059 -4.872 -22.594 1.00 96.81 104 ALA A CA 1
ATOM 818 C C . ALA A 1 104 ? 14.852 -4.007 -23.852 1.00 96.81 104 ALA A C 1
ATOM 820 O O . ALA A 1 104 ? 15.582 -4.149 -24.832 1.00 96.81 104 ALA A O 1
ATOM 821 N N . ALA A 1 105 ? 13.907 -3.062 -23.811 1.00 97.12 105 ALA A N 1
ATOM 822 C CA . ALA A 1 105 ? 13.666 -2.138 -24.918 1.00 97.12 105 ALA A CA 1
ATOM 823 C C . ALA A 1 105 ? 14.876 -1.225 -25.193 1.00 97.12 105 ALA A C 1
ATOM 825 O O . ALA A 1 105 ? 15.216 -0.978 -26.348 1.00 97.12 105 ALA A O 1
ATOM 826 N N . ARG A 1 106 ? 15.559 -0.749 -24.141 1.00 96.81 106 ARG A N 1
ATOM 827 C CA . ARG A 1 106 ? 16.775 0.069 -24.280 1.00 96.81 106 ARG A CA 1
ATOM 828 C C . ARG A 1 106 ? 17.933 -0.719 -24.887 1.00 96.81 106 ARG A C 1
ATOM 830 O O . ARG A 1 106 ? 18.680 -0.169 -25.694 1.00 96.81 106 ARG A O 1
ATOM 837 N N . GLU A 1 107 ? 18.087 -1.989 -24.522 1.00 96.56 107 GLU A N 1
ATOM 838 C CA . GLU A 1 107 ? 19.082 -2.868 -25.143 1.00 96.56 107 GLU A CA 1
ATOM 839 C C . GLU A 1 107 ? 18.779 -3.095 -26.628 1.00 96.56 107 GLU A C 1
ATOM 841 O O . GLU A 1 107 ? 19.679 -2.981 -27.462 1.00 96.56 107 GLU A O 1
ATOM 846 N N . GLU A 1 108 ? 17.515 -3.343 -26.976 1.00 97.12 108 GLU A N 1
ATOM 847 C CA . GLU A 1 108 ? 17.086 -3.498 -28.368 1.00 97.12 108 GLU A CA 1
ATOM 848 C C . GLU A 1 108 ? 17.349 -2.225 -29.189 1.00 97.12 108 GLU A C 1
ATOM 850 O O . GLU A 1 108 ? 17.933 -2.290 -30.272 1.00 97.12 108 GLU A O 1
ATOM 855 N N . GLU A 1 109 ? 16.988 -1.052 -28.664 1.00 97.31 109 GLU A N 1
ATOM 856 C CA . GLU A 1 109 ? 17.242 0.236 -29.317 1.00 97.31 109 GLU A CA 1
ATOM 857 C C . GLU A 1 109 ? 18.743 0.486 -29.521 1.00 97.31 109 GLU A C 1
ATOM 859 O O . GLU A 1 109 ? 19.161 0.940 -30.593 1.00 97.31 109 GLU A O 1
ATOM 864 N N . ALA A 1 110 ? 19.574 0.148 -28.530 1.00 97.75 110 ALA A N 1
ATOM 865 C CA . ALA A 1 110 ? 21.022 0.271 -28.639 1.00 97.75 110 ALA A CA 1
ATOM 866 C C . ALA A 1 110 ? 21.583 -0.630 -29.751 1.00 97.75 110 ALA A C 1
ATOM 868 O O . ALA A 1 110 ? 22.402 -0.178 -30.556 1.00 97.75 110 ALA A O 1
ATOM 869 N N . VAL A 1 111 ? 21.117 -1.880 -29.838 1.00 97.88 111 VAL A N 1
ATOM 870 C CA . VAL A 1 111 ? 21.500 -2.810 -30.910 1.00 97.88 111 VAL A CA 1
ATOM 871 C C . VAL A 1 111 ? 21.053 -2.289 -32.275 1.00 97.88 111 VAL A C 1
ATOM 873 O O . VAL A 1 111 ? 21.869 -2.233 -33.197 1.00 97.88 111 VAL A O 1
ATOM 876 N N . ASN A 1 112 ? 19.804 -1.840 -32.400 1.00 97.88 112 ASN A N 1
ATOM 877 C CA . ASN A 1 112 ? 19.266 -1.288 -33.644 1.00 97.88 112 ASN A CA 1
ATOM 878 C C . ASN A 1 112 ? 20.039 -0.044 -34.101 1.00 97.88 112 ASN A C 1
ATOM 880 O O . ASN A 1 112 ? 20.346 0.102 -35.284 1.00 97.88 112 ASN A O 1
ATOM 884 N N . THR A 1 113 ? 20.418 0.827 -33.165 1.00 97.62 113 THR A N 1
ATOM 885 C CA . THR A 1 113 ? 21.231 2.015 -33.454 1.00 97.62 113 THR A CA 1
ATOM 886 C C . THR A 1 113 ? 22.616 1.630 -33.967 1.00 97.62 113 THR A C 1
ATOM 888 O O . THR A 1 113 ? 23.094 2.199 -34.949 1.00 97.62 113 THR A O 1
ATOM 891 N N . MET A 1 114 ? 23.264 0.650 -33.330 1.00 97.62 114 MET A N 1
ATOM 892 C CA . MET A 1 114 ? 24.573 0.161 -33.771 1.00 97.62 114 MET A CA 1
ATOM 893 C C . MET A 1 114 ? 24.504 -0.477 -35.161 1.00 97.62 114 MET A C 1
ATOM 895 O O . MET A 1 114 ? 25.382 -0.217 -35.984 1.00 97.62 114 MET A O 1
ATOM 899 N N . LEU A 1 115 ? 23.458 -1.259 -35.444 1.00 98.12 115 LEU A N 1
ATOM 900 C CA . LEU A 1 115 ? 23.237 -1.846 -36.765 1.00 98.12 115 LEU A CA 1
ATOM 901 C C . LEU A 1 115 ? 23.031 -0.762 -37.830 1.00 98.12 115 LEU A C 1
ATOM 903 O O . LEU A 1 115 ? 23.725 -0.767 -38.842 1.00 98.12 115 LEU A O 1
ATOM 907 N N . GLY A 1 116 ? 22.155 0.213 -37.572 1.00 98.06 116 GLY A N 1
ATOM 908 C CA . GLY A 1 116 ? 21.912 1.316 -38.502 1.00 98.06 116 GLY A CA 1
ATOM 909 C C . GLY A 1 116 ? 23.164 2.158 -38.772 1.00 98.06 116 GLY A C 1
ATOM 910 O O . GLY A 1 116 ? 23.394 2.583 -39.904 1.00 98.06 116 GLY A O 1
ATOM 911 N N . LEU A 1 117 ? 24.018 2.364 -37.763 1.00 98.12 117 LEU A N 1
ATOM 912 C CA . LEU A 1 117 ? 25.300 3.048 -37.948 1.00 98.12 117 LEU A CA 1
ATOM 913 C C . LEU A 1 117 ? 26.269 2.233 -38.817 1.00 98.12 117 LEU A C 1
ATOM 915 O O . LEU A 1 117 ? 26.955 2.809 -39.662 1.00 98.12 117 LEU A O 1
ATOM 919 N N . ALA A 1 118 ? 26.328 0.913 -38.625 1.00 98.00 118 ALA A N 1
ATOM 920 C CA . ALA A 1 118 ? 27.159 0.030 -39.440 1.00 98.00 118 ALA A CA 1
ATOM 921 C C . ALA A 1 118 ? 26.702 0.025 -40.908 1.00 98.00 118 ALA A C 1
ATOM 923 O O . ALA A 1 118 ? 27.519 0.208 -41.808 1.00 98.00 118 ALA A O 1
ATOM 924 N N . GLU A 1 119 ? 25.394 -0.079 -41.149 1.00 98.00 119 GLU A N 1
ATOM 925 C CA . GLU A 1 119 ? 24.819 -0.002 -42.496 1.00 98.00 119 GLU A CA 1
ATOM 926 C C . GLU A 1 119 ? 25.110 1.351 -43.163 1.00 98.00 119 GLU A C 1
ATOM 928 O O . GLU A 1 119 ? 25.500 1.407 -44.331 1.00 98.00 119 GLU A O 1
ATOM 933 N N . ALA A 1 120 ? 24.984 2.456 -42.420 1.00 98.12 120 ALA A N 1
ATOM 934 C CA . ALA A 1 120 ? 25.330 3.782 -42.923 1.00 98.12 120 ALA A CA 1
ATOM 935 C C . ALA A 1 120 ? 26.820 3.892 -43.286 1.00 98.12 120 ALA A C 1
ATOM 937 O O . ALA A 1 120 ? 27.159 4.482 -44.314 1.00 98.12 120 ALA A O 1
ATOM 938 N N . TYR A 1 121 ? 27.709 3.308 -42.477 1.00 97.81 121 TYR A N 1
ATOM 939 C CA . TYR A 1 121 ? 29.143 3.270 -42.763 1.00 97.81 121 TYR A CA 1
ATOM 940 C C . TYR A 1 121 ? 29.444 2.519 -44.066 1.00 97.81 121 TYR A C 1
ATOM 942 O O . TYR A 1 121 ? 30.173 3.040 -44.914 1.00 97.81 121 TYR A O 1
ATOM 950 N N . ASP A 1 122 ? 28.836 1.349 -44.272 1.00 98.12 122 ASP A N 1
ATOM 951 C CA . ASP A 1 122 ? 29.007 0.566 -45.499 1.00 98.12 122 ASP A CA 1
ATOM 952 C C . ASP A 1 122 ? 28.553 1.345 -46.743 1.00 98.12 122 ASP A C 1
ATOM 954 O O . ASP A 1 122 ? 29.249 1.362 -47.763 1.00 98.12 122 ASP A O 1
ATOM 958 N N . VAL A 1 123 ? 27.423 2.054 -46.657 1.00 98.19 123 VAL A N 1
ATOM 959 C CA . VAL A 1 123 ? 26.928 2.912 -47.747 1.00 98.19 123 VAL A CA 1
ATOM 960 C C . VAL A 1 123 ? 27.907 4.046 -48.053 1.00 98.19 123 VAL A C 1
ATOM 962 O O . VAL A 1 123 ? 28.200 4.299 -49.223 1.00 98.19 123 VAL A O 1
ATOM 965 N N . ILE A 1 124 ? 28.443 4.715 -47.029 1.00 98.00 124 ILE A N 1
ATOM 966 C CA . ILE A 1 124 ? 29.425 5.796 -47.205 1.00 98.00 124 ILE A CA 1
ATOM 967 C C . ILE A 1 124 ? 30.685 5.265 -47.897 1.00 98.00 124 ILE A C 1
ATOM 969 O O . ILE A 1 124 ? 31.179 5.886 -48.838 1.00 98.00 124 ILE A O 1
ATOM 973 N N . MET A 1 125 ? 31.179 4.095 -47.487 1.00 97.50 125 MET A N 1
ATOM 974 C CA . MET A 1 125 ? 32.348 3.464 -48.104 1.00 97.50 125 MET A CA 1
ATOM 975 C C . MET A 1 125 ? 32.106 3.111 -49.578 1.00 97.50 125 MET A C 1
ATOM 977 O O . MET A 1 125 ? 32.969 3.356 -50.423 1.00 97.50 125 MET A O 1
ATOM 981 N N . GLN A 1 126 ? 30.922 2.591 -49.915 1.00 97.25 126 GLN A 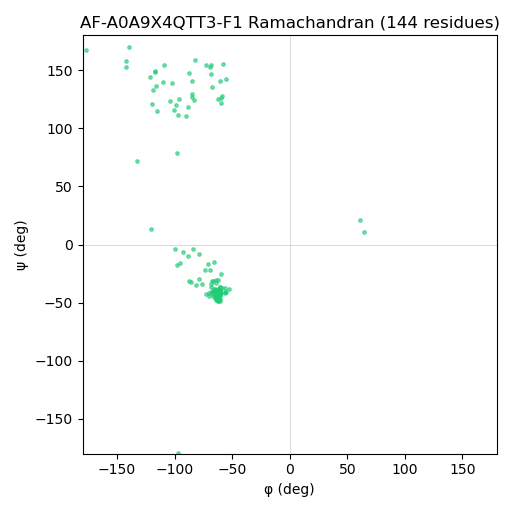N 1
ATOM 982 C CA . GLN A 1 126 ? 30.541 2.331 -51.307 1.00 97.25 126 GLN A CA 1
ATOM 983 C C . GLN A 1 126 ? 30.453 3.623 -52.130 1.00 97.25 126 GLN A C 1
ATOM 985 O O . GLN A 1 126 ? 30.942 3.668 -53.259 1.00 97.25 126 GLN A O 1
ATOM 990 N N . GLN A 1 127 ? 29.867 4.684 -51.570 1.00 96.69 127 GLN A N 1
ATOM 991 C CA . GLN A 1 127 ? 29.778 5.984 -52.236 1.00 96.69 127 GLN A CA 1
ATOM 992 C C . GLN A 1 127 ? 31.158 6.591 -52.489 1.00 96.69 127 GLN A C 1
ATOM 994 O O . GLN A 1 127 ? 31.390 7.109 -53.580 1.00 96.69 127 GLN A O 1
ATOM 999 N N . GLN A 1 128 ? 32.085 6.484 -51.532 1.00 96.44 128 GLN A N 1
ATOM 1000 C CA . GLN A 1 128 ? 33.450 6.976 -51.703 1.00 96.44 128 GLN A CA 1
ATOM 1001 C C . GLN A 1 128 ? 34.156 6.271 -52.866 1.00 96.44 128 GLN A C 1
ATOM 1003 O O . GLN A 1 128 ? 34.745 6.938 -53.710 1.00 96.44 128 GLN A O 1
ATOM 1008 N N . ALA A 1 129 ? 34.018 4.946 -52.979 1.00 96.56 129 ALA A N 1
ATOM 1009 C CA . ALA A 1 129 ? 34.593 4.195 -54.094 1.00 96.56 129 ALA A CA 1
ATOM 1010 C C . ALA A 1 129 ? 34.032 4.642 -55.459 1.00 96.56 129 ALA A C 1
ATOM 1012 O O . ALA A 1 129 ? 34.775 4.752 -56.434 1.00 96.56 129 ALA A O 1
ATOM 1013 N N . VAL A 1 130 ? 32.728 4.934 -55.534 1.00 97.44 130 VAL A N 1
ATOM 1014 C CA . VAL A 1 130 ? 32.100 5.469 -56.754 1.00 97.44 130 VAL A CA 1
ATOM 1015 C C . VAL A 1 130 ? 32.603 6.880 -57.067 1.00 97.44 130 VAL A C 1
ATOM 1017 O O . VAL A 1 130 ? 32.880 7.183 -58.226 1.00 97.44 130 VAL A O 1
ATOM 1020 N N . ILE A 1 131 ? 32.737 7.744 -56.058 1.00 96.75 131 ILE A N 1
ATOM 1021 C CA . ILE A 1 131 ? 33.286 9.097 -56.224 1.00 96.75 131 ILE A CA 1
ATOM 1022 C C . ILE A 1 131 ? 34.726 9.033 -56.735 1.00 96.75 131 ILE A C 1
ATOM 1024 O O . ILE A 1 131 ? 35.068 9.777 -57.654 1.00 96.75 131 ILE A O 1
ATOM 1028 N N . ASP A 1 132 ? 35.550 8.140 -56.191 1.00 97.00 132 ASP A N 1
ATOM 1029 C CA . ASP A 1 132 ? 36.942 7.975 -56.604 1.00 97.00 132 ASP A CA 1
ATOM 1030 C C . ASP A 1 132 ? 37.037 7.515 -58.073 1.00 97.00 132 ASP A C 1
ATOM 1032 O O . ASP A 1 132 ? 37.804 8.096 -58.846 1.00 97.00 132 ASP A O 1
ATOM 1036 N N . ASP A 1 133 ? 36.210 6.547 -58.498 1.00 96.62 133 ASP A N 1
ATOM 1037 C CA . ASP A 1 133 ? 36.119 6.116 -59.906 1.00 96.62 133 ASP A CA 1
ATOM 1038 C C . ASP A 1 133 ? 35.690 7.264 -60.830 1.00 96.62 133 ASP A C 1
ATOM 1040 O O . ASP A 1 133 ? 36.329 7.533 -61.852 1.00 96.62 133 ASP A O 1
ATOM 1044 N N . LEU A 1 134 ? 34.630 7.989 -60.460 1.00 95.75 134 LEU A N 1
ATOM 1045 C CA . LEU A 1 134 ? 34.147 9.130 -61.236 1.00 95.75 134 LEU A CA 1
ATOM 1046 C C . LEU A 1 134 ? 35.211 10.225 -61.342 1.00 95.75 134 LEU A C 1
ATOM 1048 O O . LEU A 1 134 ? 35.415 10.771 -62.425 1.00 95.75 134 LEU A O 1
ATOM 1052 N N . THR A 1 135 ? 35.920 10.508 -60.251 1.00 95.62 135 THR A N 1
ATOM 1053 C CA . THR A 1 135 ? 36.994 11.507 -60.212 1.00 95.62 135 THR A CA 1
ATOM 1054 C C . THR A 1 135 ? 38.143 11.109 -61.138 1.00 95.62 135 THR A C 1
ATOM 1056 O O . THR A 1 135 ? 38.605 11.929 -61.932 1.00 95.62 135 THR A O 1
ATOM 1059 N N . ALA A 1 136 ? 38.562 9.839 -61.111 1.00 93.69 136 ALA A N 1
ATOM 1060 C CA . ALA A 1 136 ? 39.593 9.324 -62.010 1.00 93.69 136 ALA A CA 1
ATOM 1061 C C . ALA A 1 136 ? 39.177 9.425 -63.489 1.00 93.69 136 ALA A C 1
ATOM 1063 O O . ALA A 1 136 ? 39.983 9.793 -64.346 1.00 93.69 136 ALA A O 1
ATOM 1064 N N . ARG A 1 137 ? 37.905 9.145 -63.796 1.00 94.31 137 ARG A N 1
ATOM 1065 C CA . ARG A 1 137 ? 37.355 9.251 -65.156 1.00 94.31 137 ARG A CA 1
ATOM 1066 C C . ARG A 1 137 ? 37.274 10.693 -65.650 1.00 94.31 137 ARG A C 1
ATOM 1068 O O . ARG A 1 137 ? 37.591 10.933 -66.812 1.00 94.31 137 ARG A O 1
ATOM 1075 N N . VAL A 1 138 ? 36.877 11.638 -64.797 1.00 93.69 138 VAL A N 1
ATOM 1076 C CA . VAL A 1 138 ? 36.868 13.072 -65.133 1.00 93.69 138 VAL A CA 1
ATOM 1077 C C . VAL A 1 138 ? 38.288 13.553 -65.431 1.00 93.69 138 VAL A C 1
ATOM 1079 O O . VAL A 1 138 ? 38.514 14.109 -66.502 1.00 93.69 138 VAL A O 1
ATOM 1082 N N . ALA A 1 139 ? 39.261 13.238 -64.572 1.00 91.62 139 ALA A N 1
ATOM 1083 C CA . ALA A 1 139 ? 40.659 13.616 -64.789 1.00 91.62 139 ALA A CA 1
ATOM 1084 C C . ALA A 1 139 ? 41.233 13.058 -66.109 1.00 91.62 139 ALA A C 1
ATOM 1086 O O . ALA A 1 139 ? 41.992 13.737 -66.800 1.00 91.62 139 ALA A O 1
ATOM 1087 N N . ALA A 1 140 ? 40.857 11.832 -66.491 1.00 89.81 140 ALA A N 1
ATOM 1088 C CA . ALA A 1 140 ? 41.272 11.232 -67.760 1.00 89.81 140 ALA A CA 1
ATOM 1089 C C . ALA A 1 140 ? 40.661 11.928 -68.991 1.00 89.81 140 ALA A C 1
ATOM 1091 O O . ALA A 1 140 ? 41.315 12.006 -70.029 1.00 89.81 140 ALA A O 1
ATOM 1092 N N . LEU A 1 141 ? 39.425 12.427 -68.887 1.00 88.88 141 LEU A N 1
ATOM 1093 C CA . LEU A 1 141 ? 38.774 13.193 -69.954 1.00 88.88 141 LEU A CA 1
ATOM 1094 C C . LEU A 1 141 ? 39.381 14.597 -70.082 1.00 88.88 141 LEU A C 1
ATOM 1096 O O . LEU A 1 141 ? 39.678 15.021 -71.194 1.00 88.88 141 LEU A O 1
ATOM 1100 N N . GLU A 1 142 ? 39.643 15.273 -68.962 1.00 85.12 142 GLU A N 1
ATOM 1101 C CA . GLU A 1 142 ? 40.262 16.608 -68.939 1.00 85.12 142 GLU A CA 1
ATOM 1102 C C . GLU A 1 142 ? 41.725 16.595 -69.426 1.00 85.12 142 GLU A C 1
ATOM 1104 O O . GLU A 1 142 ? 42.179 17.548 -70.053 1.00 85.12 142 GLU A O 1
ATOM 1109 N N . GLY A 1 143 ? 42.471 15.506 -69.200 1.00 67.88 143 GLY A N 1
ATOM 1110 C CA . GLY A 1 143 ? 43.839 15.335 -69.715 1.00 67.88 143 GLY A CA 1
ATOM 1111 C C . GLY A 1 143 ? 43.935 14.919 -71.191 1.00 67.88 143 GLY A C 1
ATOM 1112 O O . GLY A 1 143 ? 45.039 14.869 -71.733 1.00 67.88 143 GLY A O 1
ATOM 1113 N N . GLY A 1 144 ? 42.808 14.591 -71.834 1.00 59.62 144 GLY A N 1
ATOM 1114 C CA . GLY A 1 144 ? 42.727 14.188 -73.243 1.00 59.62 144 GLY A CA 1
ATOM 1115 C C . GLY A 1 144 ? 42.460 15.335 -74.226 1.00 59.62 144 GLY A C 1
ATOM 1116 O O . GLY A 1 144 ? 42.511 15.111 -75.434 1.00 59.62 144 GLY A O 1
ATOM 1117 N N . GLU A 1 145 ? 42.191 16.548 -73.735 1.00 54.72 145 GLU A N 1
ATOM 1118 C CA . GLU A 1 145 ? 42.056 17.770 -74.539 1.00 54.72 145 GLU A CA 1
ATOM 1119 C C . GLU A 1 145 ? 43.370 18.577 -74.512 1.00 54.72 145 GLU A C 1
ATOM 1121 O O . GLU A 1 145 ? 43.526 19.552 -73.777 1.00 54.72 145 GLU A O 1
ATOM 1126 N N . SER A 1 146 ? 44.366 18.162 -75.300 1.00 50.41 146 SER A N 1
ATOM 1127 C CA . SER A 1 146 ? 45.538 18.979 -75.672 1.00 50.41 146 SER A CA 1
ATOM 1128 C C . SER A 1 146 ? 46.049 18.597 -77.053 1.00 50.41 146 SER A C 1
ATOM 1130 O O . SER A 1 146 ? 46.140 17.381 -77.332 1.00 50.41 146 SER A O 1
#

Sequence (146 aa):
METTQEQDFENYRELSERVPETVGVLRLEFKQFAEDFAAMNGYRVDVSGDEPQLLFSYPDPENPEDPPFYQAPLSVQVAALQAESVQTMLAVAEVYETATAADAAREEEAVNTMLGLAEAYDVIMQQQAVIDDLTARVAALEGGES

Mean predicted aligned error: 10.23 Å

Organism: NCBI:txid1457232

Radius of gyration: 40.79 Å; Cα contacts (8 Å, |Δi|>4): 75; chains: 1; bounding box: 85×32×109 Å

Secondary structure (DSSP, 8-state):
-PPPHHHHHHH-HHHHTS-GGGS------TTTTHHHHHH-SEEEEE-SSSS-EEEEE---SS-TTSPPPPBS-HHHHHHHHHHHHHHHHHHHHHHHHHHHHHHHHHHHHHHHHHHHHHHHHHHHHHHHHHHHHHHHHHHHHHTT--